Protein AF-A0A1A9QDV4-F1 (afdb_monomer_lite)

Sequence (139 aa):
MFNKLFERSYSLVRFWTRWQFAVVIFSFLMVPVLTNWPQGLVIFMAVALVFIYIFAFIGVAKSLPLKRIYWKGYSLIKHHKNKELVKYVGRVSKFLSIIIVLDLLLPLTWVFSLPFKLLIERYLYYIKFSL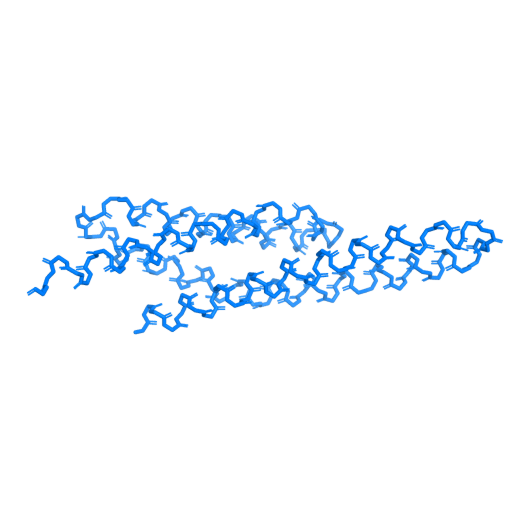GAIDIEYD

Radius of gyration: 18.42 Å; chains: 1; bounding box: 54×23×51 Å

Secondary structure (DSSP, 8-state):
-HHHHHHHHHHHHHHHHHHHHHHHHHHHHHHHHHTT-HHHHHHHHHHHHHHHHHHHHHHHHHHHHHHHHHHHHHHHHTTSS-HHHHHHHHHHHHHHHHHHHHHHH-TTHHHHTHHHHHHHHHHHHHHHHHHHHHHHHT-

Organism: NCBI:txid432608

pLDDT: mean 78.4, std 10.74, range [35.5, 91.19]

Foldseek 3Di:
DVVVLLVVLLVLLVVLLVVLVVLVVVLVVVCV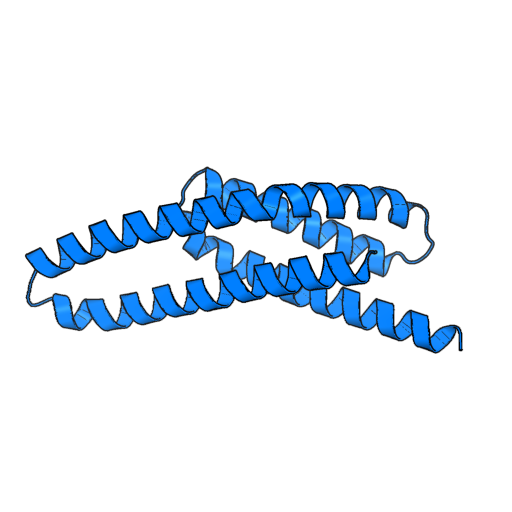VCVVPVVVVVVVVVVSQVVLLVSLVVLLVVLVVSLVVLVVVLVVCVPPPPPPLNVLSVLLSVLSVVSNVQSVVDSVCSNVSNVSSVSNNVSSVVNVVVVVVVVVVVD

Structure (mmCIF, N/CA/C/O backbone):
data_AF-A0A1A9QDV4-F1
#
_entry.id   AF-A0A1A9QDV4-F1
#
loop_
_atom_site.group_PDB
_atom_site.id
_atom_site.type_symbol
_atom_site.label_atom_id
_atom_site.label_alt_id
_atom_site.label_comp_id
_atom_site.label_asym_id
_atom_site.label_entity_id
_atom_site.label_seq_id
_atom_site.pdbx_PDB_ins_code
_atom_site.Cartn_x
_atom_site.Cartn_y
_atom_site.Cartn_z
_atom_site.occupancy
_atom_site.B_iso_or_equiv
_atom_site.auth_seq_id
_atom_site.auth_comp_id
_atom_site.auth_asym_id
_atom_site.auth_atom_id
_atom_site.pdbx_PDB_model_num
ATOM 1 N N . MET A 1 1 ? -20.468 9.725 9.509 1.00 55.66 1 MET A N 1
ATOM 2 C CA . MET A 1 1 ? -19.076 10.237 9.368 1.00 55.66 1 MET A CA 1
ATOM 3 C C . MET A 1 1 ? -18.031 9.117 9.302 1.00 55.66 1 MET A C 1
ATOM 5 O O . MET A 1 1 ? -17.211 9.143 8.391 1.00 55.66 1 MET A O 1
ATOM 9 N N . PHE A 1 2 ? -18.073 8.120 10.200 1.00 59.28 2 PHE A N 1
ATOM 10 C CA . PHE A 1 2 ? -17.153 6.969 10.185 1.00 59.28 2 PHE A CA 1
ATOM 11 C C . PHE A 1 2 ? -17.244 6.139 8.891 1.00 59.28 2 PHE A C 1
ATOM 13 O O . PHE A 1 2 ? -16.214 5.823 8.311 1.00 59.28 2 PHE A O 1
ATOM 20 N N . ASN A 1 3 ? -18.457 5.902 8.372 1.00 62.59 3 ASN A N 1
ATOM 21 C CA . ASN A 1 3 ? -18.671 5.109 7.153 1.00 62.59 3 ASN A CA 1
ATOM 22 C C . ASN A 1 3 ? -18.002 5.727 5.900 1.00 62.59 3 ASN A C 1
ATOM 24 O O . ASN A 1 3 ? -17.239 5.071 5.202 1.00 62.59 3 ASN A O 1
ATOM 28 N N . LYS A 1 4 ? -18.149 7.044 5.692 1.00 67.56 4 LYS A N 1
ATOM 29 C CA . LYS A 1 4 ? -17.497 7.777 4.585 1.00 67.56 4 LYS A CA 1
ATOM 30 C C . LYS A 1 4 ? -15.961 7.782 4.688 1.00 67.56 4 LYS A C 1
ATOM 32 O O . LYS A 1 4 ? -15.257 7.773 3.682 1.00 67.56 4 LYS A O 1
ATOM 37 N N . LEU A 1 5 ? -15.420 7.813 5.909 1.00 67.50 5 LEU A N 1
ATOM 38 C CA . LEU A 1 5 ? -13.974 7.733 6.168 1.00 67.50 5 LEU A CA 1
ATOM 39 C C . LEU A 1 5 ? -13.431 6.319 5.956 1.00 67.50 5 LEU A C 1
ATOM 41 O O . LEU A 1 5 ? -12.347 6.144 5.393 1.00 67.50 5 LEU A O 1
ATOM 45 N N . PHE A 1 6 ? -14.204 5.327 6.381 1.00 69.19 6 PHE A N 1
ATOM 46 C CA . PHE A 1 6 ? -13.944 3.921 6.153 1.00 69.19 6 PHE A CA 1
ATOM 47 C C . PHE A 1 6 ? -13.888 3.611 4.650 1.00 69.19 6 PHE A C 1
ATOM 49 O O . PHE A 1 6 ? -12.887 3.075 4.177 1.00 69.19 6 PHE A O 1
ATOM 56 N N . GLU A 1 7 ? -14.884 4.048 3.876 1.00 73.38 7 GLU A N 1
ATOM 57 C CA . GLU A 1 7 ? -14.911 3.898 2.415 1.00 73.38 7 GLU A CA 1
ATOM 58 C C . GLU A 1 7 ? -13.715 4.564 1.737 1.00 73.38 7 GLU A C 1
ATOM 60 O O . GLU A 1 7 ? -13.103 3.988 0.837 1.00 73.38 7 GLU A O 1
ATOM 65 N N . ARG A 1 8 ? -13.332 5.762 2.194 1.00 75.31 8 ARG A N 1
ATOM 66 C CA . ARG A 1 8 ? -12.175 6.481 1.651 1.00 75.31 8 ARG A CA 1
ATOM 67 C C . ARG A 1 8 ? -10.866 5.744 1.930 1.00 75.31 8 ARG A C 1
ATOM 69 O O . ARG A 1 8 ? -10.001 5.706 1.062 1.00 75.31 8 ARG A O 1
ATOM 76 N N . SER A 1 9 ? -10.742 5.144 3.113 1.00 71.19 9 SER A N 1
ATOM 77 C CA . SER A 1 9 ? -9.584 4.329 3.506 1.00 71.19 9 SER A CA 1
ATOM 78 C C . SER A 1 9 ? -9.525 3.032 2.708 1.00 71.19 9 SER A C 1
ATOM 80 O O . SER A 1 9 ? -8.474 2.681 2.182 1.00 71.19 9 SER A O 1
ATOM 82 N N . TYR A 1 10 ? -10.666 2.363 2.551 1.00 78.44 10 TYR A N 1
ATOM 83 C CA . TYR A 1 10 ? -10.799 1.141 1.767 1.00 78.44 10 TYR A CA 1
ATOM 84 C C . TYR A 1 10 ? -10.476 1.371 0.285 1.00 78.44 10 TYR A C 1
ATOM 86 O O . TYR A 1 10 ? -9.660 0.655 -0.289 1.00 78.44 10 TYR A O 1
ATOM 94 N N . SER A 1 11 ? -11.045 2.419 -0.319 1.00 81.06 11 SER A N 1
ATOM 95 C CA . SER A 1 11 ? -10.780 2.814 -1.709 1.00 81.06 11 SER A CA 1
ATOM 96 C C . SER A 1 11 ? -9.297 3.096 -1.953 1.00 81.06 11 SER A C 1
ATOM 98 O O . SER A 1 11 ? -8.719 2.641 -2.937 1.00 81.06 11 SER A O 1
ATOM 100 N N . LEU A 1 12 ? -8.657 3.797 -1.021 1.00 80.88 12 LEU A N 1
ATOM 101 C CA . LEU A 1 12 ? -7.254 4.173 -1.112 1.00 80.88 12 LEU A CA 1
ATOM 102 C C . LEU A 1 12 ? -6.304 2.982 -0.949 1.00 80.88 12 LEU A C 1
ATOM 104 O O . LEU A 1 12 ? -5.360 2.860 -1.728 1.00 80.88 12 LEU A O 1
ATOM 108 N N . VAL A 1 13 ? -6.576 2.085 0.002 1.00 82.06 13 VAL A N 1
ATOM 109 C CA . VAL A 1 13 ? -5.800 0.848 0.159 1.00 82.06 13 VAL A CA 1
ATOM 110 C C . VAL A 1 13 ? -5.945 -0.001 -1.098 1.00 82.06 13 VAL A C 1
ATOM 112 O O . VAL A 1 13 ? -4.936 -0.324 -1.713 1.00 82.06 13 VAL A O 1
ATOM 115 N N . ARG A 1 14 ? -7.179 -0.242 -1.560 1.00 83.62 14 ARG A N 1
ATOM 116 C CA . ARG A 1 14 ? -7.470 -1.013 -2.779 1.00 83.62 14 ARG A CA 1
ATOM 117 C C . ARG A 1 14 ? -6.808 -0.425 -4.025 1.00 83.62 14 ARG A C 1
ATOM 119 O O . ARG A 1 14 ? -6.323 -1.168 -4.877 1.00 83.62 14 ARG A O 1
ATOM 126 N N . PHE A 1 15 ? -6.789 0.903 -4.139 1.00 83.81 15 PHE A N 1
ATOM 127 C CA . PHE A 1 15 ? -6.085 1.607 -5.207 1.00 83.81 15 PHE A CA 1
ATOM 128 C C . PHE A 1 15 ? -4.592 1.269 -5.182 1.00 83.81 15 PHE A C 1
ATOM 130 O O . PHE A 1 15 ? -4.057 0.841 -6.203 1.00 83.81 15 PHE A O 1
ATOM 137 N N . TRP A 1 16 ? -3.924 1.384 -4.030 1.00 83.44 16 TRP A N 1
ATOM 138 C CA . TRP A 1 16 ? -2.506 1.033 -3.933 1.00 83.44 16 TRP A CA 1
ATOM 139 C C . TRP A 1 16 ? -2.239 -0.429 -4.221 1.00 83.44 16 TRP A C 1
ATOM 141 O O . TRP A 1 16 ? -1.330 -0.708 -4.994 1.00 83.44 16 TRP A O 1
ATOM 151 N N . THR A 1 17 ? -3.024 -1.348 -3.654 1.00 84.44 17 THR A N 1
ATOM 152 C CA . THR A 1 17 ? -2.811 -2.779 -3.875 1.00 84.44 17 THR A CA 1
ATOM 153 C C . THR A 1 17 ? -2.881 -3.106 -5.366 1.00 84.44 17 THR A C 1
ATOM 155 O O . THR A 1 17 ? -1.991 -3.770 -5.886 1.00 84.44 17 THR A O 1
ATOM 158 N N . ARG A 1 18 ? -3.882 -2.575 -6.086 1.00 88.00 18 ARG A N 1
ATOM 159 C CA . ARG A 1 18 ? -4.041 -2.789 -7.535 1.00 88.00 18 ARG A CA 1
ATOM 160 C C . ARG A 1 18 ? -2.876 -2.242 -8.351 1.00 88.00 18 ARG A C 1
ATOM 162 O O . ARG A 1 18 ? -2.338 -2.966 -9.182 1.00 88.00 18 ARG A O 1
ATOM 169 N N . TRP A 1 19 ? -2.485 -0.991 -8.115 1.00 85.00 19 TRP A N 1
ATOM 170 C CA . TRP A 1 19 ? -1.371 -0.378 -8.845 1.00 85.00 19 TRP A CA 1
ATOM 171 C C . TRP A 1 19 ? -0.050 -1.081 -8.562 1.00 85.00 19 TRP A C 1
ATOM 173 O O . TRP A 1 19 ? 0.736 -1.311 -9.472 1.00 85.00 19 TRP A O 1
ATOM 183 N N . GLN A 1 20 ? 0.170 -1.481 -7.317 1.00 84.12 20 GLN A N 1
ATOM 184 C CA . GLN A 1 20 ? 1.374 -2.186 -6.915 1.00 84.12 20 GLN A CA 1
ATOM 185 C C . GLN A 1 20 ? 1.465 -3.577 -7.544 1.00 84.12 20 GLN A C 1
ATOM 187 O O . GLN A 1 20 ? 2.513 -3.928 -8.078 1.00 84.12 20 GLN A O 1
ATOM 192 N N . PHE A 1 21 ? 0.363 -4.331 -7.578 1.00 87.12 21 PHE A N 1
ATOM 193 C CA . PHE A 1 21 ? 0.297 -5.587 -8.328 1.00 87.12 21 PHE A CA 1
ATOM 194 C C . PHE A 1 21 ? 0.541 -5.379 -9.826 1.00 87.12 21 PHE A C 1
ATOM 196 O O . PHE A 1 21 ? 1.325 -6.119 -10.415 1.00 87.12 21 PHE A O 1
ATOM 203 N N . ALA A 1 22 ? -0.079 -4.363 -10.434 1.00 86.88 22 ALA A N 1
ATOM 204 C CA . ALA A 1 22 ? 0.098 -4.068 -11.854 1.00 86.88 22 ALA A CA 1
ATOM 205 C C . ALA A 1 22 ? 1.561 -3.746 -12.194 1.00 86.88 22 ALA A C 1
ATOM 207 O O . ALA A 1 22 ? 2.099 -4.297 -13.150 1.00 86.88 22 ALA A O 1
ATOM 208 N N . VAL A 1 23 ? 2.226 -2.918 -11.381 1.00 85.31 23 VAL A N 1
ATOM 209 C CA . VAL A 1 23 ? 3.644 -2.569 -11.560 1.00 85.31 23 VAL A CA 1
ATOM 210 C C . VAL A 1 23 ? 4.541 -3.797 -11.410 1.00 85.31 23 VAL A C 1
ATOM 212 O O . VAL A 1 23 ? 5.445 -3.981 -12.223 1.00 85.31 23 VAL A O 1
ATOM 215 N N . VAL A 1 24 ? 4.291 -4.660 -10.418 1.00 85.25 24 VAL A N 1
ATOM 216 C CA . VAL A 1 24 ? 5.083 -5.886 -10.208 1.00 85.25 24 VAL A CA 1
ATOM 217 C C . VAL A 1 24 ? 4.937 -6.844 -11.393 1.00 85.25 24 VAL A C 1
ATOM 219 O O . VAL A 1 24 ? 5.945 -7.310 -11.918 1.00 85.25 24 VAL A O 1
ATOM 222 N N . ILE A 1 25 ? 3.707 -7.092 -11.856 1.00 88.50 25 ILE A N 1
ATOM 223 C CA . ILE A 1 25 ? 3.444 -7.969 -13.007 1.00 88.50 25 ILE A CA 1
ATOM 224 C C . ILE A 1 25 ? 4.078 -7.394 -14.275 1.00 88.50 25 ILE A C 1
ATOM 226 O O . ILE A 1 25 ? 4.786 -8.104 -14.983 1.00 88.50 25 ILE A O 1
ATOM 230 N N . PHE A 1 26 ? 3.867 -6.102 -14.542 1.00 88.12 26 PHE A N 1
ATOM 231 C CA . PHE A 1 26 ? 4.446 -5.430 -15.703 1.00 88.12 26 PHE A CA 1
ATOM 232 C C . PHE A 1 26 ? 5.976 -5.502 -15.689 1.00 88.12 26 PHE A C 1
ATOM 234 O O . PHE A 1 26 ? 6.586 -5.840 -16.698 1.00 88.12 26 PHE A O 1
ATOM 241 N N . SER A 1 27 ? 6.596 -5.272 -14.529 1.00 85.81 27 SER A N 1
ATOM 242 C CA . SER A 1 27 ? 8.051 -5.379 -14.381 1.00 85.81 27 SER A CA 1
ATOM 243 C C . SER A 1 27 ? 8.546 -6.795 -14.646 1.00 85.81 27 SER A C 1
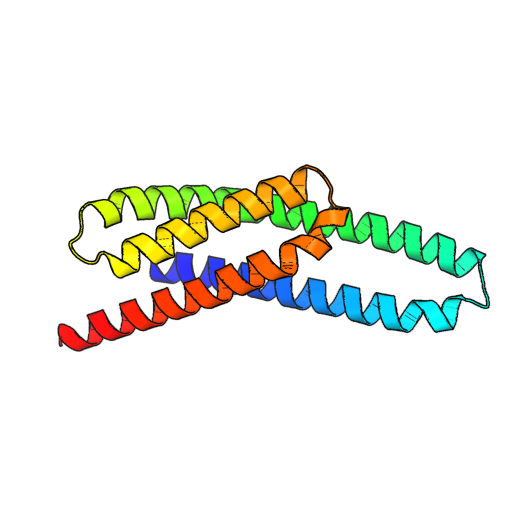ATOM 245 O O . SER A 1 27 ? 9.512 -6.970 -15.381 1.00 85.81 27 SER A O 1
ATOM 247 N N . PHE A 1 28 ? 7.859 -7.809 -14.118 1.00 87.31 28 PHE A N 1
ATOM 248 C CA . PHE A 1 28 ? 8.222 -9.207 -14.336 1.00 87.31 28 PHE A CA 1
ATOM 249 C C . PHE A 1 28 ? 8.133 -9.619 -15.813 1.00 87.31 28 PHE A C 1
ATOM 251 O O . PHE A 1 28 ? 9.010 -10.325 -16.302 1.00 87.31 28 PHE A O 1
ATOM 258 N N . LEU A 1 29 ? 7.115 -9.141 -16.538 1.00 89.81 29 LEU A N 1
ATOM 259 C CA . LEU A 1 29 ? 6.940 -9.421 -17.968 1.00 89.81 29 LEU A CA 1
ATOM 260 C C . LEU A 1 29 ? 7.975 -8.709 -18.850 1.00 89.81 29 LEU A C 1
ATOM 262 O O . LEU A 1 29 ? 8.393 -9.264 -19.863 1.00 89.81 29 LEU A O 1
ATOM 266 N N . MET A 1 30 ? 8.401 -7.498 -18.479 1.00 86.62 30 MET A N 1
ATOM 267 C CA . MET A 1 30 ? 9.339 -6.704 -19.285 1.00 86.62 30 MET A CA 1
ATOM 268 C C . MET A 1 30 ? 10.794 -7.165 -19.151 1.00 86.62 30 MET A C 1
ATOM 270 O O . MET A 1 30 ? 11.555 -7.032 -20.106 1.00 86.62 30 MET A O 1
ATOM 274 N N . VAL A 1 31 ? 11.188 -7.747 -18.012 1.00 86.56 31 VAL A N 1
ATOM 275 C CA . VAL A 1 31 ? 12.555 -8.262 -17.797 1.00 86.56 31 VAL A CA 1
ATOM 276 C C . VAL A 1 31 ? 13.022 -9.206 -18.920 1.00 86.56 31 VAL A C 1
ATOM 278 O O . VAL A 1 31 ? 14.029 -8.878 -19.542 1.00 86.56 31 VAL A O 1
ATOM 281 N N . PRO A 1 32 ? 12.329 -10.316 -19.255 1.00 85.62 32 PRO A N 1
ATOM 282 C CA . PRO A 1 32 ? 12.778 -11.249 -20.297 1.00 85.62 32 PRO A CA 1
ATOM 283 C C . PRO A 1 32 ? 12.742 -10.667 -21.717 1.00 85.62 32 PRO A C 1
ATOM 285 O O . PRO A 1 32 ? 13.436 -11.165 -22.595 1.00 85.62 32 PRO A O 1
ATOM 288 N N . VAL A 1 33 ? 11.948 -9.621 -21.961 1.00 86.38 33 VAL A N 1
ATOM 289 C CA . VAL A 1 33 ? 11.929 -8.915 -23.254 1.00 86.38 33 VAL A CA 1
ATOM 290 C C . VAL A 1 33 ? 13.175 -8.039 -23.397 1.00 86.38 33 VAL A C 1
ATOM 292 O O . VAL A 1 33 ? 13.747 -7.925 -24.479 1.00 86.38 33 VAL A O 1
ATOM 295 N N . LEU A 1 34 ? 13.612 -7.433 -22.292 1.00 87.06 34 LEU A N 1
ATOM 296 C CA . LEU A 1 34 ? 14.709 -6.470 -22.258 1.00 87.06 34 LEU A CA 1
ATOM 297 C C . LEU A 1 34 ? 16.077 -7.100 -21.965 1.00 87.06 34 LEU A C 1
ATOM 299 O O . LEU A 1 34 ? 17.087 -6.412 -22.087 1.00 87.06 34 LEU A O 1
ATOM 303 N N . THR A 1 35 ? 16.155 -8.392 -21.630 1.00 85.19 35 THR A N 1
ATOM 304 C CA . THR A 1 35 ? 17.437 -9.086 -21.392 1.00 85.19 35 THR A CA 1
ATOM 305 C C . THR A 1 35 ? 18.363 -9.056 -22.607 1.00 85.19 35 THR A C 1
ATOM 307 O O . THR A 1 35 ? 19.576 -8.964 -22.440 1.00 85.19 35 THR A O 1
ATOM 310 N N . ASN A 1 36 ? 17.808 -9.065 -23.822 1.00 87.81 36 ASN A N 1
ATOM 311 C CA . ASN A 1 36 ? 18.579 -8.980 -25.066 1.00 87.81 36 ASN A CA 1
ATOM 312 C C . ASN A 1 36 ? 18.965 -7.538 -25.448 1.00 87.81 36 ASN A C 1
ATOM 314 O O . ASN A 1 36 ? 19.663 -7.332 -26.438 1.00 87.81 36 ASN A O 1
ATOM 318 N N . TRP A 1 37 ? 18.531 -6.533 -24.676 1.00 90.25 37 TRP A N 1
ATOM 319 C CA . TRP A 1 37 ? 18.848 -5.126 -24.911 1.00 90.25 37 TRP A CA 1
ATOM 320 C C . TRP A 1 37 ? 19.217 -4.409 -23.598 1.00 90.25 37 TRP A C 1
ATOM 322 O O . TRP A 1 37 ? 18.384 -3.729 -22.991 1.00 90.25 37 TRP A O 1
ATOM 332 N N . PRO A 1 38 ? 20.488 -4.509 -23.158 1.00 86.62 38 PRO A N 1
ATOM 333 C CA . PRO A 1 38 ? 20.927 -4.029 -21.843 1.00 86.62 38 PRO A CA 1
ATOM 334 C C . PRO A 1 38 ? 20.649 -2.542 -21.595 1.00 86.62 38 PRO A C 1
ATOM 336 O O . PRO A 1 38 ? 20.290 -2.147 -20.490 1.00 86.62 38 PRO A O 1
ATOM 339 N N . GLN A 1 39 ? 20.760 -1.710 -22.634 1.00 91.19 39 GLN A N 1
ATOM 340 C CA . GLN A 1 39 ? 20.451 -0.278 -22.564 1.00 91.19 39 GLN A CA 1
ATOM 341 C C . GLN A 1 39 ? 18.967 -0.040 -22.245 1.00 91.19 39 GLN A C 1
ATOM 343 O O . GLN A 1 39 ? 18.643 0.781 -21.387 1.00 91.19 39 GLN A O 1
ATOM 348 N N . GLY A 1 40 ? 18.070 -0.802 -22.881 1.00 89.94 40 GLY A N 1
ATOM 349 C CA . GLY A 1 40 ? 16.635 -0.762 -22.605 1.00 89.94 40 GLY A CA 1
ATOM 350 C C . GLY A 1 40 ? 16.305 -1.206 -21.180 1.00 89.94 40 GLY A C 1
ATOM 351 O O . GLY A 1 40 ? 15.460 -0.595 -20.529 1.00 89.94 40 GLY A O 1
ATOM 352 N N . LEU A 1 41 ? 17.022 -2.205 -20.655 1.00 88.88 41 LEU A N 1
ATOM 353 C CA . LEU A 1 41 ? 16.868 -2.670 -19.275 1.00 88.88 41 LEU A CA 1
ATOM 354 C C . LEU A 1 41 ? 17.292 -1.603 -18.251 1.00 88.88 41 LEU A C 1
ATOM 356 O O . LEU A 1 41 ? 16.569 -1.366 -17.284 1.00 88.88 41 LEU A O 1
ATOM 360 N N . VAL A 1 42 ? 18.406 -0.901 -18.483 1.00 90.06 42 VAL A N 1
ATOM 361 C CA . VAL A 1 42 ? 18.858 0.204 -17.614 1.00 90.06 42 VAL A CA 1
ATOM 362 C C . VAL A 1 42 ? 17.855 1.362 -17.618 1.00 90.06 42 VAL A C 1
ATOM 364 O O . VAL A 1 42 ? 17.494 1.865 -16.552 1.00 90.06 42 VAL A O 1
ATOM 367 N N . ILE A 1 43 ? 17.356 1.756 -18.796 1.00 91.12 43 ILE A N 1
ATOM 368 C CA . ILE A 1 43 ? 16.328 2.804 -18.919 1.00 91.12 43 ILE A CA 1
ATOM 369 C C . ILE A 1 43 ? 15.050 2.377 -18.192 1.00 91.12 43 ILE A C 1
ATOM 371 O O . ILE A 1 43 ? 14.483 3.159 -17.428 1.00 91.12 43 ILE A O 1
ATOM 375 N N . PHE A 1 44 ? 14.620 1.128 -18.373 1.00 90.06 44 PHE A N 1
ATOM 376 C CA . PHE A 1 44 ? 13.450 0.577 -17.697 1.00 90.06 44 PHE A CA 1
ATOM 377 C C . PHE A 1 44 ? 13.593 0.624 -16.173 1.00 90.06 44 PHE A C 1
ATOM 379 O O . PHE A 1 44 ? 12.682 1.088 -15.490 1.00 90.06 44 PHE A O 1
ATOM 386 N N . MET A 1 45 ? 14.745 0.214 -15.635 1.00 87.25 45 MET A N 1
ATOM 387 C CA . MET A 1 45 ? 15.022 0.286 -14.198 1.00 87.25 45 MET A CA 1
ATOM 388 C C . MET A 1 45 ? 14.989 1.727 -13.677 1.00 87.25 45 MET A C 1
ATOM 390 O O . MET A 1 45 ? 14.387 1.976 -12.633 1.00 87.25 45 MET A O 1
ATOM 394 N N . ALA A 1 46 ? 15.583 2.679 -14.404 1.00 88.88 46 ALA A N 1
ATOM 395 C CA . ALA A 1 46 ? 15.579 4.090 -14.020 1.00 88.88 46 ALA A CA 1
ATOM 396 C C . ALA A 1 46 ? 14.155 4.672 -13.998 1.00 88.88 46 ALA A C 1
ATOM 398 O O . ALA A 1 46 ? 13.760 5.326 -13.032 1.00 88.88 46 ALA A O 1
ATOM 399 N N . VAL A 1 47 ? 13.354 4.382 -15.026 1.00 88.75 47 VAL A N 1
ATOM 400 C CA . VAL A 1 47 ? 11.953 4.818 -15.109 1.00 88.75 47 VAL A CA 1
ATOM 401 C C . VAL A 1 47 ? 11.114 4.170 -14.006 1.00 88.75 47 VAL A C 1
ATOM 403 O O . VAL A 1 47 ? 10.384 4.868 -13.301 1.00 88.75 47 VAL A O 1
ATOM 406 N N . ALA A 1 48 ? 11.247 2.857 -13.801 1.00 85.62 48 ALA A N 1
ATOM 407 C CA . ALA A 1 48 ? 10.547 2.133 -12.743 1.00 85.62 48 ALA A CA 1
ATOM 408 C C . ALA A 1 48 ? 10.869 2.710 -11.358 1.00 85.62 48 ALA A C 1
ATOM 410 O O . ALA A 1 48 ? 9.960 2.897 -10.548 1.00 85.62 48 ALA A O 1
ATOM 411 N N . LEU A 1 49 ? 12.135 3.066 -11.112 1.00 85.62 49 LEU A N 1
ATOM 412 C CA . LEU A 1 49 ? 12.551 3.730 -9.883 1.00 85.62 49 LEU A CA 1
ATOM 413 C C . LEU A 1 49 ? 11.776 5.042 -9.689 1.00 85.62 49 LEU A C 1
ATOM 415 O O . LEU A 1 49 ? 11.128 5.213 -8.660 1.00 85.62 49 LEU A O 1
ATOM 419 N N . VAL A 1 50 ? 11.752 5.934 -10.684 1.00 88.25 50 VAL A N 1
ATOM 420 C CA . VAL A 1 50 ? 11.030 7.219 -10.594 1.00 88.25 50 VAL A CA 1
ATOM 421 C C . VAL A 1 50 ? 9.545 7.014 -10.279 1.00 88.25 50 VAL A C 1
ATOM 423 O O . VAL A 1 50 ? 9.007 7.664 -9.379 1.00 88.25 50 VAL A O 1
ATOM 426 N N . PHE A 1 51 ? 8.882 6.075 -10.957 1.00 85.56 51 PHE A N 1
ATOM 427 C CA . PHE A 1 51 ? 7.476 5.771 -10.683 1.00 85.56 51 PHE A CA 1
ATOM 428 C C . PHE A 1 51 ? 7.259 5.254 -9.259 1.00 85.56 51 PHE A C 1
ATOM 430 O O . PHE A 1 51 ? 6.324 5.700 -8.591 1.00 85.56 51 PHE A O 1
ATOM 437 N N . ILE A 1 52 ? 8.128 4.370 -8.762 1.00 85.12 52 ILE A N 1
ATOM 438 C CA . ILE A 1 52 ? 8.063 3.869 -7.383 1.00 85.12 52 ILE A CA 1
ATOM 439 C C . ILE A 1 52 ? 8.144 5.029 -6.378 1.00 85.12 52 ILE A C 1
ATOM 441 O O . ILE A 1 52 ? 7.343 5.072 -5.445 1.00 85.12 52 ILE A O 1
ATOM 445 N N . TYR A 1 53 ? 9.031 6.008 -6.592 1.00 85.00 53 TYR A N 1
ATOM 446 C CA . TYR A 1 53 ? 9.120 7.203 -5.740 1.00 85.00 53 TYR A CA 1
ATOM 447 C C . TYR A 1 53 ? 7.826 8.030 -5.762 1.00 85.00 53 TYR A C 1
ATOM 449 O O . TYR A 1 53 ? 7.326 8.422 -4.705 1.00 85.00 53 TYR A O 1
ATOM 457 N N . ILE A 1 54 ? 7.245 8.261 -6.944 1.00 86.38 54 ILE A N 1
ATOM 458 C CA . ILE A 1 54 ? 5.984 9.007 -7.084 1.00 86.38 54 ILE A CA 1
ATOM 459 C C . ILE A 1 54 ? 4.851 8.286 -6.340 1.00 86.38 54 ILE A C 1
ATOM 461 O O . ILE A 1 54 ? 4.115 8.904 -5.564 1.00 86.38 54 ILE A O 1
ATOM 465 N N . PHE A 1 55 ? 4.719 6.971 -6.527 1.00 83.75 55 PHE A N 1
ATOM 466 C CA . PHE A 1 55 ? 3.680 6.182 -5.865 1.00 83.75 55 PHE A CA 1
ATOM 467 C C . PHE A 1 55 ? 3.873 6.091 -4.351 1.00 83.75 55 PHE A C 1
ATOM 469 O O . PHE A 1 55 ? 2.881 6.164 -3.620 1.00 83.75 55 PHE A O 1
ATOM 476 N N . ALA A 1 56 ? 5.113 5.983 -3.871 1.00 82.38 56 ALA A N 1
ATOM 477 C CA . ALA A 1 56 ? 5.431 6.024 -2.447 1.00 82.38 56 ALA A CA 1
ATOM 478 C C . ALA A 1 56 ? 5.051 7.378 -1.832 1.00 82.38 56 ALA A C 1
ATOM 480 O O . ALA A 1 56 ? 4.366 7.422 -0.809 1.00 82.38 56 ALA A O 1
ATOM 481 N N . PHE A 1 57 ? 5.382 8.488 -2.500 1.00 84.38 57 PHE A N 1
ATOM 482 C CA . PHE A 1 57 ? 5.049 9.829 -2.020 1.00 84.38 57 PHE A CA 1
ATOM 483 C C . PHE A 1 57 ? 3.534 10.070 -1.960 1.00 84.38 57 PHE A C 1
ATOM 485 O O . PHE A 1 57 ? 3.009 10.514 -0.937 1.00 84.38 57 PHE A O 1
ATOM 492 N N . ILE A 1 58 ? 2.800 9.705 -3.019 1.00 83.81 58 ILE A N 1
ATOM 493 C CA . ILE A 1 58 ? 1.327 9.735 -3.022 1.00 83.81 58 ILE A CA 1
ATOM 494 C C . ILE A 1 58 ? 0.773 8.822 -1.913 1.00 83.81 58 ILE A C 1
ATOM 496 O O . ILE A 1 58 ? -0.219 9.160 -1.258 1.00 83.81 58 ILE A O 1
ATOM 500 N N . GLY A 1 59 ? 1.431 7.680 -1.694 1.00 78.88 59 GLY A N 1
ATOM 501 C CA . GLY A 1 59 ? 1.187 6.725 -0.619 1.00 78.88 59 GLY A CA 1
ATOM 502 C C . GLY A 1 59 ? 1.182 7.373 0.763 1.00 78.88 59 GLY A C 1
ATOM 503 O O . GLY A 1 59 ? 0.177 7.390 1.482 1.00 78.88 59 GLY A O 1
ATOM 504 N N . VAL A 1 60 ? 2.308 7.984 1.111 1.00 81.62 60 VAL A N 1
ATOM 505 C CA . VAL A 1 60 ? 2.518 8.706 2.367 1.00 81.62 60 VAL A CA 1
ATOM 506 C C . VAL A 1 60 ? 1.537 9.868 2.506 1.00 81.62 60 VAL A C 1
ATOM 508 O O . VAL A 1 60 ? 0.850 9.972 3.528 1.00 81.62 60 VAL A O 1
ATOM 511 N N . ALA A 1 61 ? 1.434 10.717 1.477 1.00 83.31 61 ALA A N 1
ATOM 512 C CA . ALA A 1 61 ? 0.630 11.937 1.509 1.00 83.31 61 ALA A CA 1
ATOM 513 C C . ALA A 1 61 ? -0.835 11.646 1.851 1.00 83.31 61 ALA A C 1
ATOM 515 O O . ALA A 1 61 ? -1.457 12.384 2.618 1.00 83.31 61 ALA A O 1
ATOM 516 N N . LYS A 1 62 ? -1.384 10.535 1.341 1.00 81.06 62 LYS A N 1
ATOM 517 C CA . LYS A 1 62 ? -2.754 10.130 1.666 1.00 81.06 62 LYS A CA 1
ATOM 518 C C . LYS A 1 62 ? -2.860 9.237 2.917 1.00 81.06 62 LYS A C 1
ATOM 520 O O . LYS A 1 62 ? -3.915 9.237 3.548 1.00 81.06 62 LYS A O 1
ATOM 525 N N . SER A 1 63 ? -1.802 8.531 3.331 1.00 78.56 63 SER A N 1
ATOM 526 C CA . SER A 1 63 ? -1.776 7.736 4.579 1.00 78.56 63 SER A CA 1
ATOM 527 C C . SER A 1 63 ? -1.778 8.596 5.846 1.00 78.56 63 SER A C 1
ATOM 529 O O . SER A 1 63 ? -2.430 8.249 6.833 1.00 78.56 63 SER A O 1
ATOM 531 N N . LEU A 1 64 ? -1.055 9.721 5.839 1.00 78.94 64 LEU A N 1
ATOM 532 C CA . LEU A 1 64 ? -0.927 10.634 6.983 1.00 78.94 64 LEU A CA 1
ATOM 533 C C . LEU A 1 64 ? -2.276 11.133 7.543 1.00 78.94 64 LEU A C 1
ATOM 535 O O . LEU A 1 64 ? -2.511 10.972 8.749 1.00 78.94 64 LEU A O 1
ATOM 539 N N . PRO A 1 65 ? -3.194 11.698 6.728 1.00 78.06 65 PRO A N 1
ATOM 540 C CA . PRO A 1 65 ? -4.491 12.142 7.231 1.00 78.06 65 PRO A CA 1
ATOM 541 C C . PRO A 1 65 ? -5.340 10.970 7.735 1.00 78.06 65 PRO A C 1
ATOM 543 O O . PRO A 1 65 ? -6.015 11.110 8.756 1.00 78.06 65 PRO A O 1
ATOM 546 N N . LEU A 1 66 ? -5.262 9.799 7.090 1.00 79.75 66 LEU A N 1
ATOM 547 C CA . LEU A 1 66 ? -5.976 8.600 7.536 1.00 79.75 66 LEU A CA 1
ATOM 548 C C . LEU A 1 66 ? -5.500 8.142 8.914 1.00 79.75 66 LEU A C 1
ATOM 550 O O . LEU A 1 66 ? -6.324 7.946 9.806 1.00 79.75 66 LEU A O 1
ATOM 554 N N . LYS A 1 67 ? -4.184 8.055 9.135 1.00 79.31 67 LYS A N 1
ATOM 555 C CA . LYS A 1 67 ? -3.610 7.695 10.440 1.00 79.31 67 LYS A CA 1
ATOM 556 C C . LYS A 1 67 ? -4.141 8.595 11.557 1.00 79.31 67 LYS A C 1
ATOM 558 O O . LYS A 1 67 ? -4.563 8.096 12.599 1.00 79.31 67 LYS A O 1
ATOM 563 N N . ARG A 1 68 ? -4.152 9.916 11.342 1.00 78.81 68 ARG A N 1
ATOM 564 C CA . ARG A 1 68 ? -4.630 10.886 12.344 1.00 78.81 68 ARG A CA 1
ATOM 565 C C . ARG A 1 68 ? -6.086 10.628 12.733 1.00 78.81 68 ARG A C 1
ATOM 567 O O . ARG A 1 68 ? -6.447 10.764 13.899 1.00 78.81 68 ARG A O 1
ATOM 574 N N . ILE A 1 69 ? -6.908 10.233 11.766 1.00 75.25 69 ILE A N 1
ATOM 575 C CA . ILE A 1 69 ? -8.330 9.949 11.962 1.00 75.25 69 ILE A CA 1
ATOM 576 C C . ILE A 1 69 ? -8.537 8.604 12.658 1.00 75.25 69 ILE A C 1
ATOM 578 O O . ILE A 1 69 ? -9.295 8.553 13.620 1.00 75.25 69 ILE A O 1
ATOM 582 N N . TYR A 1 70 ? -7.834 7.542 12.250 1.00 77.00 70 TYR A N 1
ATOM 583 C CA . TYR A 1 70 ? -7.896 6.245 12.938 1.00 77.00 70 TYR A CA 1
ATOM 584 C C . TYR A 1 70 ? -7.432 6.344 14.389 1.00 77.00 70 TYR A C 1
ATOM 586 O O . TYR A 1 70 ? -7.993 5.682 15.255 1.00 77.00 70 TYR A O 1
ATOM 594 N N . TRP A 1 71 ? -6.449 7.197 14.679 1.00 78.69 71 TRP A N 1
ATOM 595 C CA . TRP A 1 71 ? -5.996 7.424 16.048 1.00 78.69 71 TRP A CA 1
ATOM 596 C C . TRP A 1 71 ? -7.033 8.171 16.899 1.00 78.69 71 TRP A C 1
ATOM 598 O O . TRP A 1 71 ? -7.311 7.749 18.020 1.00 78.69 71 TRP A O 1
ATOM 608 N N . LYS A 1 72 ? -7.678 9.209 16.348 1.00 74.69 72 LYS A N 1
ATOM 609 C CA . LYS A 1 72 ? -8.811 9.888 17.004 1.00 74.69 72 LYS A CA 1
ATOM 610 C C . LYS A 1 72 ? -10.016 8.957 17.190 1.00 74.69 72 LYS A C 1
ATOM 612 O O . LYS A 1 72 ? -10.626 8.939 18.251 1.00 74.69 72 LYS A O 1
ATOM 617 N N . GLY A 1 73 ? -10.344 8.152 16.180 1.00 68.69 73 GLY A N 1
ATOM 618 C CA . GLY A 1 73 ? -11.404 7.144 16.260 1.00 68.69 73 GLY A CA 1
ATOM 619 C C . GLY A 1 73 ? -11.097 6.084 17.315 1.00 68.69 73 GLY A C 1
ATOM 620 O O . GLY A 1 73 ? -11.962 5.741 18.108 1.00 68.69 73 GLY A O 1
ATOM 621 N N . TYR A 1 74 ? -9.845 5.632 17.399 1.00 74.38 74 TYR A N 1
ATOM 622 C CA . TYR A 1 74 ? -9.398 4.723 18.449 1.00 74.38 74 TYR A CA 1
ATOM 623 C C . TYR A 1 74 ? -9.566 5.328 19.847 1.00 74.38 74 TYR A C 1
ATOM 625 O O . TYR A 1 74 ? -10.078 4.645 20.727 1.00 74.38 74 TYR A O 1
ATOM 633 N N . SER A 1 75 ? -9.188 6.596 20.065 1.00 72.94 75 SER A N 1
ATOM 634 C CA . SER A 1 75 ? -9.350 7.225 21.386 1.00 72.94 75 SER A CA 1
ATOM 635 C C . SER A 1 75 ? -10.820 7.372 21.784 1.00 72.94 75 SER A C 1
ATOM 637 O O . SER A 1 75 ? -11.144 7.175 22.949 1.00 72.94 75 SER A O 1
ATOM 639 N N . LEU A 1 76 ? -11.705 7.663 20.825 1.00 68.38 76 LEU A N 1
ATOM 640 C CA . LEU A 1 76 ? -13.149 7.772 21.056 1.00 68.38 76 LEU A CA 1
ATOM 641 C C . LEU A 1 76 ? -13.792 6.404 21.339 1.00 68.38 76 LEU A C 1
ATOM 643 O O . LEU A 1 76 ? -14.535 6.259 22.304 1.00 68.38 76 LEU A O 1
ATOM 647 N N . ILE A 1 77 ? -13.466 5.377 20.547 1.00 67.06 77 ILE A N 1
ATOM 648 C CA . ILE A 1 77 ? -14.056 4.031 20.668 1.00 67.06 77 ILE A CA 1
ATOM 649 C C . ILE A 1 77 ? -13.457 3.261 21.858 1.00 67.06 77 ILE A C 1
ATOM 651 O O . ILE A 1 77 ? -14.101 2.360 22.386 1.00 67.06 77 ILE A O 1
ATOM 655 N N . LYS A 1 78 ? -12.271 3.637 22.365 1.00 67.94 78 LYS A N 1
ATOM 656 C CA . LYS A 1 78 ? -11.692 3.061 23.597 1.00 67.94 78 LYS A CA 1
ATOM 657 C C . LYS A 1 78 ? -12.624 3.203 24.814 1.00 67.94 78 LYS A C 1
ATOM 659 O O . LYS A 1 78 ? -12.512 2.415 25.748 1.00 67.94 78 LYS A O 1
ATOM 664 N N . HIS A 1 79 ? -13.549 4.164 24.791 1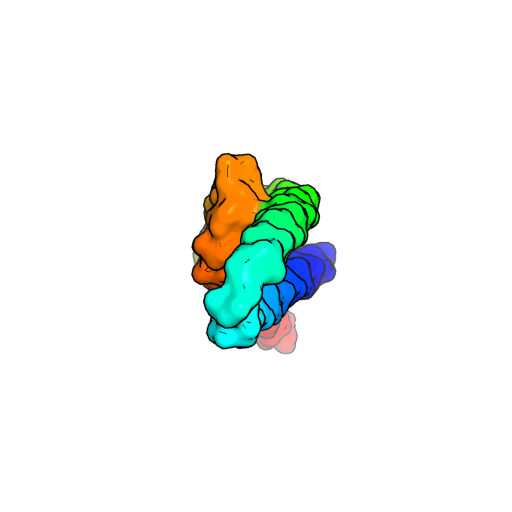.00 64.06 79 HIS A N 1
ATOM 665 C CA . HIS A 1 79 ? -14.572 4.347 25.822 1.00 64.06 79 HIS A CA 1
ATOM 666 C C . HIS A 1 79 ? -15.845 3.501 25.610 1.00 64.06 79 HIS A C 1
ATOM 668 O O . HIS A 1 79 ? -16.728 3.510 26.464 1.00 64.06 79 HIS A O 1
ATOM 674 N N . HIS A 1 80 ? -15.966 2.754 24.508 1.00 59.62 80 HIS A N 1
ATOM 675 C CA . HIS A 1 80 ? -17.102 1.869 24.223 1.00 59.62 80 HIS A CA 1
ATOM 676 C C . HIS A 1 80 ? -16.795 0.393 24.529 1.00 59.62 80 HIS A C 1
ATOM 678 O O . HIS A 1 80 ? -15.665 -0.073 24.397 1.00 59.62 80 HIS A O 1
ATOM 684 N N . LYS A 1 81 ? -17.830 -0.366 24.926 1.00 59.97 81 LYS A N 1
ATOM 685 C CA . LYS A 1 81 ? -17.732 -1.770 25.384 1.00 59.97 81 LYS A CA 1
ATOM 686 C C . LYS A 1 81 ? -17.330 -2.785 24.294 1.00 59.97 81 LYS A C 1
ATOM 688 O O . LYS A 1 81 ? -17.001 -3.919 24.638 1.00 59.97 81 LYS A O 1
ATOM 693 N N . ASN A 1 82 ? -17.302 -2.415 23.009 1.00 70.06 82 ASN A N 1
ATOM 694 C CA . ASN A 1 82 ? -16.942 -3.340 21.927 1.00 70.06 82 ASN A CA 1
ATOM 695 C C . ASN A 1 82 ? -15.412 -3.465 21.761 1.00 70.06 82 ASN A C 1
ATOM 697 O O . ASN A 1 82 ? -14.773 -2.769 20.966 1.00 70.06 82 ASN A O 1
ATOM 701 N N . LYS A 1 83 ? -14.820 -4.384 22.535 1.00 75.06 83 LYS A N 1
ATOM 702 C CA . LYS A 1 83 ? -13.370 -4.652 22.563 1.00 75.06 83 LYS A CA 1
ATOM 703 C C . LYS A 1 83 ? -12.809 -5.131 21.217 1.00 75.06 83 LYS A C 1
ATOM 705 O O . LYS A 1 83 ? -11.638 -4.871 20.929 1.00 75.06 83 LYS A O 1
ATOM 710 N N . GLU A 1 84 ? -13.604 -5.815 20.393 1.00 76.44 84 GLU A N 1
ATOM 711 C CA . GLU A 1 84 ? -13.145 -6.320 19.093 1.00 76.44 84 GLU A CA 1
ATOM 712 C C . GLU A 1 84 ? -12.937 -5.191 18.086 1.00 76.44 84 GLU A C 1
ATOM 714 O O . GLU A 1 84 ? -11.876 -5.106 17.460 1.00 76.44 84 GLU A O 1
ATOM 719 N N . LEU A 1 85 ? -13.892 -4.261 17.999 1.00 73.44 85 LEU A N 1
ATOM 720 C CA . LEU A 1 85 ? -13.793 -3.109 17.105 1.00 73.44 85 LEU A CA 1
ATOM 721 C C . LEU A 1 85 ? -12.567 -2.245 17.447 1.00 73.44 85 LEU A C 1
ATOM 723 O O . LEU A 1 85 ? -11.796 -1.863 16.564 1.00 73.44 85 LEU A O 1
ATOM 727 N N . VAL A 1 86 ? -12.326 -2.013 18.745 1.00 77.56 86 VAL A N 1
ATOM 728 C CA . VAL A 1 86 ? -11.144 -1.290 19.254 1.00 77.56 86 VAL A CA 1
ATOM 729 C C . VAL A 1 86 ? -9.846 -1.975 18.820 1.00 77.56 86 VAL A C 1
ATOM 731 O O . VAL A 1 86 ? -8.914 -1.309 18.358 1.00 77.56 86 VAL A O 1
ATOM 734 N N . LYS A 1 87 ? -9.781 -3.309 18.921 1.00 82.88 87 LYS A N 1
ATOM 735 C CA . LYS A 1 87 ? -8.611 -4.105 18.524 1.00 82.88 87 LYS A CA 1
ATOM 736 C C . LYS A 1 87 ? -8.316 -3.961 17.029 1.00 82.88 87 LYS A C 1
ATOM 738 O O . LYS A 1 87 ? -7.155 -3.762 16.663 1.00 82.88 87 LYS A O 1
ATOM 743 N N . TYR A 1 88 ? -9.334 -4.026 16.169 1.00 81.81 88 TYR A N 1
ATOM 744 C CA . TYR A 1 88 ? -9.154 -3.903 14.718 1.00 81.81 88 TYR A CA 1
ATOM 745 C C . TYR A 1 88 ? -8.777 -2.483 14.286 1.00 81.81 88 TYR A C 1
ATOM 747 O O . TYR A 1 88 ? -7.812 -2.311 13.539 1.00 81.81 88 TYR A O 1
ATOM 755 N N . VAL A 1 89 ? -9.449 -1.458 14.817 1.00 79.56 89 VAL A N 1
ATOM 756 C CA . VAL A 1 89 ? -9.130 -0.042 14.551 1.00 79.56 89 VAL A CA 1
ATOM 757 C C . VAL A 1 89 ? -7.703 0.293 15.006 1.00 79.56 89 VAL A C 1
ATOM 759 O O . VAL A 1 89 ? -6.945 0.934 14.273 1.00 79.56 89 VAL A O 1
ATOM 762 N N . GLY A 1 90 ? -7.293 -0.202 16.180 1.00 80.69 90 GLY A N 1
ATOM 763 C CA . GLY A 1 90 ? -5.927 -0.047 16.685 1.00 80.69 90 GLY A CA 1
ATOM 764 C C . GLY A 1 90 ? -4.880 -0.719 15.789 1.00 80.69 90 GLY A C 1
ATOM 765 O O . GLY A 1 90 ? -3.846 -0.116 15.488 1.00 80.69 90 GLY A O 1
ATOM 766 N N . ARG A 1 91 ? -5.157 -1.936 15.296 1.00 85.25 91 ARG A N 1
ATOM 767 C CA . ARG A 1 91 ? -4.280 -2.635 14.338 1.00 85.25 91 ARG A CA 1
ATOM 768 C C . ARG A 1 91 ? -4.128 -1.860 13.032 1.00 85.25 91 ARG A C 1
ATOM 770 O O . ARG A 1 91 ? -2.997 -1.684 12.588 1.00 85.25 91 ARG A O 1
ATOM 777 N N . VAL A 1 92 ? -5.219 -1.350 12.455 1.00 83.94 92 VAL A N 1
ATOM 778 C CA . VAL A 1 92 ? -5.174 -0.532 11.227 1.00 83.94 92 VAL A CA 1
ATOM 779 C C . VAL A 1 92 ? -4.283 0.699 11.416 1.00 83.94 92 VAL A C 1
ATOM 781 O O . VAL A 1 92 ? -3.420 0.959 10.582 1.00 83.94 92 VAL A O 1
ATOM 784 N N . SER A 1 93 ? -4.410 1.408 12.542 1.00 82.94 93 SER A N 1
ATOM 785 C CA . SER A 1 93 ? -3.555 2.565 12.860 1.00 82.94 93 SER A CA 1
ATOM 786 C C . SER A 1 93 ? -2.063 2.201 12.960 1.00 82.94 93 SER A C 1
ATOM 788 O O . SER A 1 93 ? -1.192 2.915 12.441 1.00 82.94 93 SER A O 1
ATOM 790 N N . LYS A 1 94 ? -1.750 1.058 13.588 1.00 85.56 94 LYS A N 1
ATOM 791 C CA . LYS A 1 94 ? -0.374 0.553 13.695 1.00 85.56 94 LYS A CA 1
ATOM 792 C C . LYS A 1 94 ? 0.193 0.188 12.320 1.00 85.56 94 LYS A C 1
ATOM 794 O O . LYS A 1 94 ? 1.301 0.608 12.001 1.00 85.56 94 LYS A O 1
ATOM 799 N N . PHE A 1 95 ? -0.573 -0.516 11.487 1.00 86.06 95 PHE A N 1
ATOM 800 C CA . PHE A 1 95 ? -0.144 -0.875 10.132 1.00 86.06 95 PHE A CA 1
ATOM 801 C C . PHE A 1 95 ? 0.017 0.343 9.220 1.00 86.06 95 PHE A C 1
ATOM 803 O O . PHE A 1 95 ? 1.016 0.424 8.515 1.00 86.06 95 PHE A O 1
ATOM 810 N N . LEU A 1 96 ? -0.879 1.332 9.295 1.00 83.75 96 LEU A N 1
ATOM 811 C CA . LEU A 1 96 ? -0.712 2.607 8.586 1.00 83.75 96 LEU A CA 1
ATOM 812 C C . LEU A 1 96 ? 0.589 3.309 8.984 1.00 83.75 96 LEU A C 1
ATOM 814 O O . LEU A 1 96 ? 1.264 3.878 8.134 1.00 83.75 96 LEU A O 1
ATOM 818 N N . SER A 1 97 ? 0.970 3.251 10.263 1.00 84.69 97 SER A N 1
ATOM 819 C CA . SER A 1 97 ? 2.243 3.821 10.720 1.00 84.69 97 SER A CA 1
ATOM 820 C C . SER A 1 97 ? 3.446 3.091 10.131 1.00 84.69 97 SER A C 1
ATOM 822 O O . SER A 1 97 ? 4.391 3.751 9.719 1.00 84.69 97 SER A O 1
ATOM 824 N N . ILE A 1 98 ? 3.397 1.758 10.060 1.00 85.56 98 ILE A N 1
ATOM 825 C CA . ILE A 1 98 ? 4.455 0.949 9.440 1.00 85.56 98 ILE A CA 1
ATOM 826 C C . ILE A 1 98 ? 4.572 1.279 7.949 1.00 85.56 98 I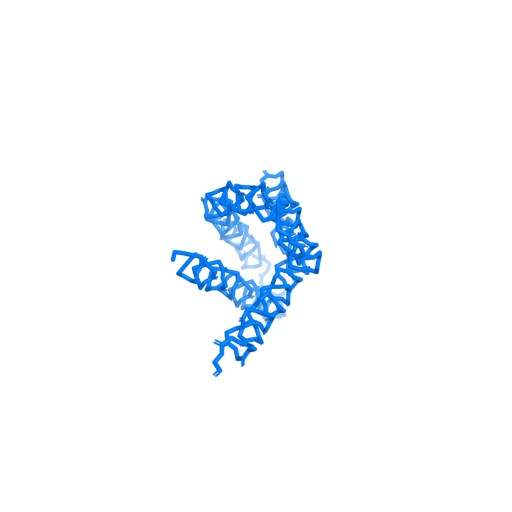LE A C 1
ATOM 828 O O . ILE A 1 98 ? 5.677 1.513 7.481 1.00 85.56 98 ILE A O 1
ATOM 832 N N . ILE A 1 99 ? 3.450 1.370 7.227 1.00 83.69 99 ILE A N 1
ATOM 833 C CA . ILE A 1 99 ? 3.440 1.734 5.801 1.00 83.69 99 ILE A CA 1
ATOM 834 C C . ILE A 1 99 ? 4.032 3.125 5.593 1.00 83.69 99 ILE A C 1
ATOM 836 O O . ILE A 1 99 ? 4.881 3.279 4.730 1.00 83.69 99 ILE A O 1
ATOM 840 N N . ILE A 1 100 ? 3.641 4.118 6.401 1.00 83.00 100 ILE A N 1
ATOM 841 C CA . ILE A 1 100 ? 4.214 5.467 6.307 1.00 83.00 100 ILE A CA 1
ATOM 842 C C . ILE A 1 100 ? 5.725 5.419 6.524 1.00 83.00 100 ILE A C 1
ATOM 844 O O . ILE A 1 100 ? 6.452 6.023 5.754 1.00 83.00 100 ILE A O 1
ATOM 848 N N . VAL A 1 101 ? 6.203 4.719 7.555 1.00 84.69 101 VAL A N 1
ATOM 849 C CA . VAL A 1 101 ? 7.641 4.648 7.853 1.00 84.69 101 VAL A CA 1
ATOM 850 C C . VAL A 1 101 ? 8.404 3.941 6.733 1.00 84.69 101 VAL A C 1
ATOM 852 O O . VAL A 1 101 ? 9.426 4.455 6.294 1.00 84.69 101 VAL A O 1
ATOM 855 N N . LEU A 1 102 ? 7.902 2.806 6.241 1.00 82.75 102 LEU A N 1
ATOM 856 C CA . LEU A 1 102 ? 8.512 2.071 5.131 1.00 82.75 102 LEU A CA 1
ATOM 857 C C . LEU A 1 102 ? 8.556 2.935 3.867 1.00 82.75 102 LEU A C 1
ATOM 859 O O . LEU A 1 102 ? 9.638 3.251 3.372 1.00 82.75 102 LEU A O 1
ATOM 863 N N . ASP A 1 103 ? 7.395 3.408 3.414 1.00 78.19 103 ASP A N 1
ATOM 864 C CA . ASP A 1 103 ? 7.269 4.178 2.177 1.00 78.19 103 ASP A CA 1
ATOM 865 C C . ASP A 1 103 ? 8.069 5.507 2.225 1.00 78.19 103 ASP A C 1
ATOM 867 O O . ASP A 1 103 ? 8.409 6.038 1.170 1.00 78.19 103 ASP A O 1
ATOM 871 N N . LEU A 1 104 ? 8.403 6.035 3.416 1.00 79.00 104 LEU A N 1
ATOM 872 C CA . LEU A 1 104 ? 9.191 7.267 3.605 1.00 79.00 104 LEU A CA 1
ATOM 873 C C . LEU A 1 104 ? 10.702 7.027 3.737 1.00 79.00 104 LEU A C 1
ATOM 875 O O . LEU A 1 104 ? 11.480 7.856 3.274 1.00 79.00 104 LEU A O 1
ATOM 879 N N . LEU A 1 105 ? 11.124 5.926 4.371 1.00 77.94 105 LEU A N 1
ATOM 880 C CA . LEU A 1 105 ? 12.545 5.608 4.568 1.00 77.94 105 LEU A CA 1
ATOM 881 C C . LEU A 1 105 ? 13.202 5.110 3.284 1.00 77.94 105 LEU A C 1
ATOM 883 O O . LEU A 1 105 ? 14.335 5.476 2.982 1.00 77.94 105 LEU A O 1
ATOM 887 N N . LEU A 1 106 ? 12.502 4.255 2.541 1.00 71.38 106 LEU A N 1
ATOM 888 C CA . LEU A 1 106 ? 13.009 3.665 1.313 1.00 71.38 106 LEU A CA 1
ATOM 889 C C . LEU A 1 106 ? 11.828 3.449 0.365 1.00 71.38 106 LEU A C 1
ATOM 891 O O . LEU A 1 106 ? 11.046 2.528 0.586 1.00 71.38 106 LEU A O 1
ATOM 895 N N . PRO A 1 107 ? 11.691 4.212 -0.726 1.00 66.62 107 PRO A N 1
ATOM 896 C CA . PRO A 1 107 ? 10.608 4.006 -1.689 1.00 66.62 107 PRO A CA 1
ATOM 897 C C . PRO A 1 107 ? 10.680 2.633 -2.371 1.00 66.62 107 PRO A C 1
ATOM 899 O O . PRO A 1 107 ? 9.649 2.084 -2.736 1.00 66.62 107 PRO A O 1
ATOM 902 N N . LEU A 1 108 ? 11.854 1.992 -2.420 1.00 69.81 108 LEU A N 1
ATOM 903 C CA . LEU A 1 108 ? 11.988 0.569 -2.776 1.00 69.81 108 LEU A CA 1
ATOM 904 C C . LEU A 1 108 ? 11.164 -0.358 -1.861 1.00 69.81 108 LEU A C 1
ATOM 906 O O . LEU A 1 108 ? 10.686 -1.406 -2.295 1.00 69.81 108 LEU A O 1
ATOM 910 N N . THR A 1 109 ? 10.928 0.045 -0.610 1.00 74.94 109 THR A N 1
ATOM 911 C CA . THR A 1 109 ? 10.052 -0.674 0.326 1.00 74.94 109 THR A CA 1
ATOM 912 C C . THR A 1 109 ? 8.574 -0.465 0.089 1.00 74.94 109 THR A C 1
ATOM 914 O O . THR A 1 109 ? 7.774 -1.188 0.680 1.00 74.94 109 THR A O 1
ATOM 917 N N . TRP A 1 110 ? 8.200 0.382 -0.872 1.00 77.75 110 TRP A N 1
ATOM 918 C CA . TRP A 1 110 ? 6.828 0.445 -1.344 1.00 77.75 110 TRP A CA 1
ATOM 919 C C . TRP A 1 110 ? 6.354 -0.925 -1.819 1.00 77.75 110 TRP A C 1
ATOM 921 O O . TRP A 1 110 ? 5.249 -1.316 -1.467 1.00 77.75 110 TRP A O 1
ATOM 931 N N . VAL A 1 111 ? 7.201 -1.710 -2.506 1.00 76.06 111 VAL A N 1
ATOM 932 C CA . VAL A 1 111 ? 6.888 -3.100 -2.896 1.00 76.06 111 VAL A CA 1
ATOM 933 C C . VAL A 1 111 ? 6.701 -3.993 -1.662 1.00 76.06 111 VAL A C 1
ATOM 935 O O . VAL A 1 111 ? 5.747 -4.768 -1.588 1.00 76.06 111 VAL A O 1
ATOM 938 N N . PHE A 1 112 ? 7.555 -3.825 -0.652 1.00 79.00 112 PHE A N 1
ATOM 939 C CA . PHE A 1 112 ? 7.484 -4.547 0.621 1.00 79.00 112 PHE A CA 1
ATOM 940 C C . PHE A 1 112 ? 6.310 -4.112 1.512 1.00 79.00 112 PHE A C 1
ATOM 942 O O . PHE A 1 112 ? 5.953 -4.841 2.436 1.00 79.00 112 PHE A O 1
ATOM 949 N N . SER A 1 113 ? 5.658 -2.976 1.235 1.00 81.12 113 SER A N 1
ATOM 950 C CA . SER A 1 113 ? 4.474 -2.535 1.977 1.00 81.12 113 SER A CA 1
ATOM 951 C C . SER A 1 113 ? 3.167 -3.202 1.511 1.00 81.12 113 SER A C 1
ATOM 953 O O . SER A 1 113 ? 2.141 -3.068 2.186 1.00 81.12 113 SER A O 1
ATOM 955 N N . LEU A 1 114 ? 3.200 -4.010 0.434 1.00 81.31 114 LEU A N 1
ATOM 956 C CA . LEU A 1 114 ? 2.054 -4.784 -0.079 1.00 81.31 114 LEU A CA 1
ATOM 957 C C . LEU A 1 114 ? 1.363 -5.642 0.995 1.00 81.31 114 LEU A C 1
ATOM 959 O O . LEU A 1 114 ? 0.140 -5.542 1.131 1.00 81.31 114 LEU A O 1
ATOM 963 N N . PRO A 1 115 ? 2.083 -6.469 1.785 1.00 82.75 115 PRO A N 1
ATOM 964 C CA . PRO A 1 115 ? 1.446 -7.358 2.753 1.00 82.75 115 PRO A CA 1
ATOM 965 C C . PRO A 1 115 ? 0.724 -6.563 3.843 1.00 82.75 115 PRO A C 1
ATOM 967 O O . PRO A 1 115 ? -0.359 -6.942 4.283 1.00 82.75 115 PRO A O 1
ATOM 970 N N . PHE A 1 116 ? 1.273 -5.411 4.237 1.00 84.00 116 PHE A N 1
ATOM 971 C CA . PHE A 1 116 ? 0.642 -4.522 5.210 1.00 84.00 116 PHE A CA 1
ATOM 972 C C . PHE A 1 116 ? -0.613 -3.850 4.646 1.00 84.00 116 PHE A C 1
ATOM 974 O O . PHE A 1 116 ? -1.612 -3.748 5.359 1.00 84.00 116 PHE A O 1
ATOM 981 N N . LYS A 1 117 ? -0.605 -3.450 3.368 1.00 84.38 117 LYS A N 1
ATOM 982 C CA . LYS A 1 117 ? -1.790 -2.917 2.672 1.00 84.38 117 LYS A CA 1
ATOM 983 C C . LYS A 1 117 ? -2.901 -3.970 2.594 1.00 84.38 117 LYS A C 1
ATOM 985 O O . LYS A 1 117 ? -4.035 -3.674 2.962 1.00 84.38 117 LYS A O 1
ATOM 990 N N . LEU A 1 118 ? -2.565 -5.214 2.244 1.00 85.12 118 LEU A N 1
ATOM 991 C CA . LEU A 1 118 ? -3.502 -6.347 2.239 1.00 85.12 118 LEU A CA 1
ATOM 992 C C . LEU A 1 118 ? -4.073 -6.645 3.634 1.00 85.12 118 LEU A C 1
ATOM 994 O O . LEU A 1 118 ? -5.271 -6.886 3.785 1.00 85.12 118 LEU A O 1
ATOM 998 N N . LEU A 1 119 ? -3.239 -6.588 4.677 1.00 86.06 119 LEU A N 1
ATOM 999 C CA . LEU A 1 119 ? -3.700 -6.742 6.058 1.00 86.06 119 LEU A CA 1
ATOM 1000 C C . LEU A 1 119 ? -4.676 -5.632 6.450 1.00 86.06 119 LEU A C 1
ATOM 1002 O O . LEU A 1 119 ? -5.713 -5.930 7.040 1.00 86.06 119 LEU A O 1
ATOM 1006 N N . ILE A 1 120 ? -4.381 -4.373 6.111 1.00 84.69 120 ILE A N 1
ATOM 1007 C CA . ILE A 1 120 ? -5.314 -3.264 6.343 1.00 84.69 120 ILE A CA 1
ATOM 1008 C C . ILE A 1 120 ? -6.628 -3.524 5.613 1.00 84.69 120 ILE A C 1
ATOM 1010 O O . ILE A 1 120 ? -7.672 -3.400 6.240 1.00 84.69 120 ILE A O 1
ATOM 1014 N N . GLU A 1 121 ? -6.602 -3.928 4.343 1.00 83.00 121 GLU A N 1
ATOM 1015 C CA . GLU A 1 121 ? -7.816 -4.241 3.578 1.00 83.00 121 GLU A CA 1
ATOM 1016 C C . GLU A 1 121 ? -8.673 -5.306 4.280 1.00 83.00 121 GLU A C 1
ATOM 1018 O O . GLU A 1 121 ? -9.878 -5.119 4.460 1.00 83.00 121 GLU A O 1
ATOM 1023 N N . ARG A 1 122 ? -8.038 -6.373 4.779 1.00 84.62 122 ARG A N 1
ATOM 1024 C CA . ARG A 1 122 ? -8.705 -7.427 5.552 1.00 84.62 122 ARG A CA 1
ATOM 1025 C C . ARG A 1 122 ? -9.297 -6.905 6.865 1.00 84.62 122 ARG A C 1
ATOM 1027 O O . ARG A 1 122 ? -10.431 -7.236 7.200 1.00 84.62 122 ARG A O 1
ATOM 1034 N N . TYR A 1 123 ? -8.566 -6.084 7.617 1.00 82.94 123 TYR A N 1
ATOM 1035 C CA . TYR A 1 123 ? -9.083 -5.503 8.863 1.00 82.94 123 TYR A CA 1
ATOM 1036 C C . TYR A 1 123 ? -10.195 -4.489 8.623 1.00 82.94 123 TYR A C 1
ATOM 1038 O O . TYR A 1 123 ? -11.131 -4.420 9.415 1.00 82.94 123 TYR A O 1
ATOM 1046 N N . LEU A 1 124 ? -10.127 -3.737 7.526 1.00 82.00 124 LEU A N 1
ATOM 1047 C CA . LEU A 1 124 ? -11.215 -2.871 7.106 1.00 82.00 124 LEU A CA 1
ATOM 1048 C C . LEU A 1 124 ? -12.461 -3.706 6.794 1.00 82.00 124 LEU A C 1
ATOM 1050 O O . LEU A 1 124 ? -13.535 -3.400 7.302 1.00 82.00 124 LEU A O 1
ATOM 1054 N N . TYR A 1 125 ? -12.325 -4.805 6.054 1.00 81.56 125 TYR A N 1
ATOM 1055 C CA . TYR A 1 125 ? -13.444 -5.713 5.804 1.00 81.56 125 TYR A CA 1
ATOM 1056 C C . TYR A 1 125 ? -14.090 -6.226 7.105 1.00 81.56 125 TYR A C 1
ATOM 1058 O O . TYR A 1 125 ? -15.309 -6.150 7.242 1.00 81.56 125 TYR A O 1
ATOM 1066 N N . TYR A 1 126 ? -13.291 -6.647 8.094 1.00 79.38 126 TYR A N 1
ATOM 1067 C CA . TYR A 1 126 ? -13.821 -7.056 9.402 1.00 79.38 126 TYR A CA 1
ATOM 1068 C C . TYR A 1 126 ? -14.536 -5.920 10.139 1.00 79.38 126 TYR A C 1
ATOM 1070 O O . TYR A 1 126 ? -15.606 -6.145 10.688 1.00 79.38 126 TYR A O 1
ATOM 1078 N N . ILE A 1 127 ? -14.003 -4.693 10.110 1.00 75.94 127 ILE A N 1
ATOM 1079 C CA . ILE A 1 127 ? -14.671 -3.527 10.710 1.00 75.94 127 ILE A CA 1
ATOM 1080 C C . ILE A 1 127 ? -16.030 -3.278 10.042 1.00 75.94 127 ILE A C 1
ATOM 1082 O O . ILE A 1 127 ? -17.004 -3.025 10.744 1.00 75.94 127 ILE A O 1
ATOM 1086 N N . LYS A 1 128 ? -16.116 -3.381 8.708 1.00 74.25 128 LYS A N 1
ATOM 1087 C CA . LYS A 1 128 ? -17.386 -3.243 7.978 1.00 74.25 128 LYS A CA 1
ATOM 1088 C C . LYS A 1 128 ? -18.390 -4.315 8.389 1.00 74.25 128 LYS A C 1
ATOM 1090 O O . LYS A 1 128 ? -19.549 -3.993 8.618 1.00 74.25 128 LYS A O 1
ATOM 1095 N N . PHE A 1 129 ? -17.942 -5.564 8.483 1.00 73.75 129 PHE A N 1
ATOM 1096 C CA . PHE A 1 129 ? -18.786 -6.682 8.893 1.00 73.75 129 PHE A CA 1
ATOM 1097 C C . PHE A 1 129 ? -19.304 -6.502 10.326 1.00 73.75 129 PHE A C 1
ATOM 1099 O O . PHE A 1 129 ? -20.503 -6.592 10.556 1.00 73.75 129 PHE A O 1
ATOM 1106 N N . SER A 1 130 ? -18.423 -6.163 11.272 1.00 69.69 130 SER A N 1
ATOM 1107 C CA . SER A 1 130 ? -18.805 -5.918 12.666 1.00 69.69 130 SER A CA 1
ATOM 1108 C C . SER A 1 130 ? -19.743 -4.721 12.826 1.00 69.69 130 SER A C 1
ATOM 1110 O O . SER A 1 130 ? -20.601 -4.756 13.693 1.00 69.69 130 SER A O 1
ATOM 1112 N N . LEU A 1 131 ? -19.604 -3.670 12.011 1.00 69.00 131 LEU A N 1
ATOM 1113 C CA . LEU A 1 131 ? -20.535 -2.536 12.025 1.00 69.00 131 LEU A CA 1
ATOM 1114 C C . LEU A 1 131 ? -21.909 -2.907 11.465 1.00 69.00 131 LEU A C 1
ATOM 1116 O O . LEU A 1 131 ? -22.909 -2.557 12.074 1.00 69.00 131 LEU A O 1
ATOM 1120 N N . GLY A 1 132 ? -21.958 -3.652 10.357 1.00 60.03 132 GLY A N 1
ATOM 1121 C CA . GLY A 1 132 ? -23.224 -4.130 9.798 1.00 60.03 132 GLY A CA 1
ATOM 1122 C C . GLY A 1 132 ? -23.959 -5.096 10.730 1.00 60.03 132 GLY A C 1
ATOM 1123 O O . GLY A 1 132 ? -25.176 -5.059 10.792 1.00 60.03 132 GLY A O 1
ATOM 1124 N N . ALA A 1 133 ? -23.233 -5.919 11.494 1.00 58.28 133 ALA A N 1
ATOM 1125 C CA . ALA A 1 133 ? -23.831 -6.781 12.513 1.00 58.28 133 ALA A CA 1
ATOM 1126 C C . ALA A 1 133 ? -24.433 -5.986 13.685 1.00 58.28 133 ALA A C 1
ATOM 1128 O O . ALA A 1 133 ? -25.469 -6.376 14.206 1.00 58.28 133 ALA A O 1
ATOM 1129 N N . ILE A 1 134 ? -23.812 -4.864 14.069 1.00 55.69 134 ILE A N 1
ATOM 1130 C CA . ILE A 1 134 ? -24.340 -3.973 15.111 1.00 55.69 134 ILE A CA 1
ATOM 1131 C C . ILE A 1 134 ? -25.618 -3.282 14.624 1.00 55.69 134 ILE A C 1
ATOM 1133 O O . ILE A 1 134 ? -26.580 -3.240 15.373 1.00 55.69 134 ILE A O 1
ATOM 1137 N N . ASP A 1 135 ? -25.665 -2.795 13.380 1.00 50.06 135 ASP A N 1
ATOM 1138 C CA . ASP A 1 135 ? -26.879 -2.160 12.840 1.00 50.06 135 ASP A CA 1
ATOM 1139 C C . ASP A 1 135 ? -28.079 -3.136 12.772 1.00 50.06 135 ASP A C 1
ATOM 1141 O O . ASP A 1 135 ? -29.213 -2.693 12.862 1.00 50.06 135 ASP A O 1
ATOM 1145 N N . ILE A 1 136 ? -27.845 -4.453 12.673 1.00 43.12 136 ILE A N 1
ATOM 1146 C CA . ILE A 1 136 ? -28.899 -5.490 12.637 1.00 43.12 136 ILE A CA 1
ATOM 1147 C C . ILE A 1 136 ? -29.383 -5.896 14.044 1.00 43.12 136 ILE A C 1
ATOM 1149 O O . ILE A 1 136 ? -30.488 -6.402 14.186 1.00 43.12 136 ILE A O 1
ATOM 1153 N N . GLU A 1 137 ? -28.576 -5.709 15.093 1.00 36.22 137 GLU A N 1
ATOM 1154 C CA . GLU A 1 137 ? -28.930 -6.096 16.475 1.00 36.22 137 GLU A CA 1
ATOM 1155 C C . GLU A 1 137 ? -29.759 -5.015 17.205 1.00 36.22 137 GLU A C 1
ATOM 1157 O O . GLU A 1 137 ? -30.250 -5.245 18.310 1.00 36.22 137 GLU A O 1
ATOM 1162 N N . TYR A 1 138 ? -29.909 -3.835 16.593 1.00 41.47 138 TYR A N 1
ATOM 1163 C CA . TYR A 1 138 ? -30.652 -2.689 17.129 1.00 41.47 138 TYR A CA 1
ATOM 1164 C C . TYR A 1 138 ? -31.906 -2.307 16.311 1.00 41.47 138 TYR A C 1
ATOM 1166 O O . TYR A 1 138 ? -32.522 -1.289 16.634 1.00 41.47 138 TYR A O 1
ATOM 1174 N N . ASP A 1 139 ? -32.290 -3.124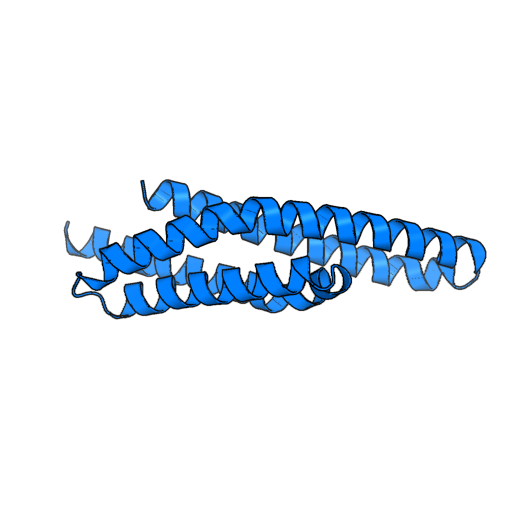 15.322 1.00 35.50 139 ASP A N 1
ATOM 1175 C CA . ASP A 1 139 ? -33.599 -3.116 14.637 1.00 35.50 139 ASP A CA 1
ATOM 1176 C C . ASP A 1 139 ? -34.469 -4.287 15.137 1.00 35.50 139 ASP A C 1
ATOM 1178 O O . ASP A 1 139 ? -35.705 -4.108 15.244 1.00 35.50 139 ASP A O 1
#